Protein AF-A0A354QA77-F1 (afdb_monomer_lite)

Secondary structure (DSSP, 8-state):
---THHHHHHHHHHHHHHHS-EE-HHHHHHHHHHTT--------TTS-SS-EEHHHHHHHHHHHHTT-HHHHHHHH-HHHHHHTT--PPPS---

pLDDT: mean 72.32, std 9.81, range [29.61, 85.06]

Radius of gyration: 14.97 Å; chains: 1; bounding box: 24×45×35 Å

Sequence (94 aa):
MSSIIDALEERLLQFLLEQETKKTWEDWLQWLADLDCPLEFEKPLQIPNRPFSFQTWLNACDQQLNQHPDWQARLTTPVWLKRQQITVIPKVLK

Foldseek 3Di:
DPPPVVVVVVVVVVVLVVLFQWDALVVVVVLCVVVVNPDDQDDDPQGDRGTDGVVSVCVSCVVVCVVPVVVVCQSPDVVNCVVSSHRHDPPDPD

Structure (mmCIF, N/CA/C/O backbone):
data_AF-A0A354QA77-F1
#
_entry.id   AF-A0A354QA77-F1
#
loop_
_atom_site.group_PDB
_atom_site.id
_atom_site.type_symbol
_atom_site.label_atom_id
_atom_site.label_alt_id
_atom_site.label_comp_id
_atom_site.label_asym_id
_atom_site.label_entity_id
_atom_site.label_seq_id
_atom_site.pdbx_PDB_ins_code
_atom_site.Cartn_x
_atom_site.Cartn_y
_atom_site.Cartn_z
_atom_site.occupancy
_atom_site.B_iso_or_equiv
_atom_site.auth_seq_id
_atom_site.auth_comp_id
_atom_site.auth_asym_id
_atom_site.auth_atom_id
_atom_site.pdbx_PDB_model_num
ATOM 1 N N . MET A 1 1 ? 4.419 28.113 20.529 1.00 44.88 1 MET A N 1
ATOM 2 C CA . MET A 1 1 ? 3.691 28.337 19.264 1.00 44.88 1 MET A CA 1
ATOM 3 C C . MET A 1 1 ? 4.042 27.190 18.332 1.00 44.88 1 MET A C 1
ATOM 5 O O . MET A 1 1 ? 4.963 27.319 17.540 1.00 44.88 1 MET A O 1
ATOM 9 N N . SER A 1 2 ? 3.363 26.058 18.496 1.00 53.94 2 SER A N 1
ATOM 10 C CA . SER A 1 2 ? 3.346 24.968 17.511 1.00 53.94 2 SER A CA 1
ATOM 11 C C . SER A 1 2 ? 2.075 25.155 16.665 1.00 53.94 2 SER A C 1
ATOM 13 O O . SER A 1 2 ? 1.116 24.414 16.784 1.00 53.94 2 SER A O 1
ATOM 15 N N . SER A 1 3 ? 1.795 26.388 16.225 1.00 61.41 3 SER A N 1
ATOM 16 C CA . SER A 1 3 ? 2.065 26.891 14.870 1.00 61.41 3 SER A CA 1
ATOM 17 C C . SER A 1 3 ? 1.637 25.887 13.818 1.00 61.41 3 SER A C 1
ATOM 19 O O . SER A 1 3 ? 2.473 25.104 13.406 1.00 61.41 3 SER A O 1
ATOM 21 N N . ILE A 1 4 ? 0.355 25.954 13.429 1.00 67.81 4 ILE A N 1
ATOM 22 C CA . ILE A 1 4 ? -0.284 25.675 12.120 1.00 67.81 4 ILE A CA 1
ATOM 23 C C . ILE A 1 4 ? 0.235 24.478 11.302 1.00 67.81 4 ILE A C 1
ATOM 25 O O . ILE A 1 4 ? -0.577 23.703 10.821 1.00 67.81 4 ILE A O 1
ATOM 29 N N . ILE A 1 5 ? 1.545 24.337 11.136 1.00 68.50 5 ILE A N 1
ATOM 30 C CA . ILE A 1 5 ? 2.267 23.183 10.602 1.00 68.50 5 ILE A CA 1
ATOM 31 C C . ILE A 1 5 ? 1.809 21.884 11.276 1.00 68.50 5 ILE A C 1
ATOM 33 O O . ILE A 1 5 ? 1.410 20.988 10.552 1.00 68.50 5 ILE A O 1
ATOM 37 N N . ASP A 1 6 ? 1.744 21.813 12.611 1.00 70.25 6 ASP A N 1
ATOM 38 C CA . ASP A 1 6 ? 1.284 20.608 13.339 1.00 70.25 6 ASP A CA 1
ATOM 39 C C . ASP A 1 6 ? -0.156 20.222 12.935 1.00 70.25 6 ASP A C 1
ATOM 41 O O . ASP A 1 6 ? -0.432 19.111 12.491 1.00 70.25 6 ASP A O 1
ATOM 45 N N . ALA A 1 7 ? -1.064 21.205 12.939 1.00 75.50 7 ALA A N 1
ATOM 46 C CA . ALA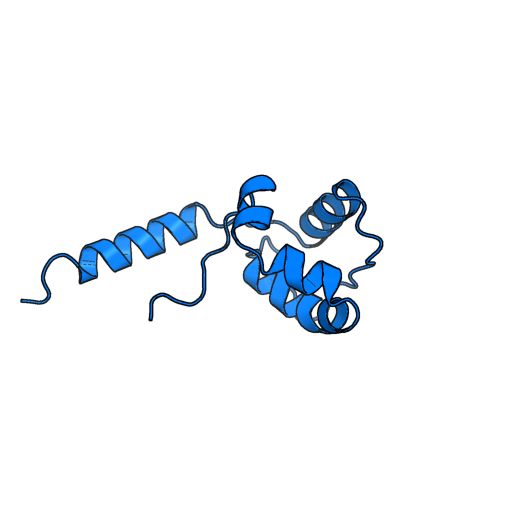 A 1 7 ? -2.461 21.010 12.549 1.00 75.50 7 ALA A CA 1
ATOM 47 C C . ALA A 1 7 ? -2.641 20.710 11.046 1.00 75.50 7 ALA A C 1
ATOM 49 O O . ALA A 1 7 ? -3.614 20.067 10.644 1.00 75.50 7 ALA A O 1
ATOM 50 N N . LEU A 1 8 ? -1.738 21.207 10.194 1.00 72.69 8 LEU A N 1
ATOM 51 C CA . LEU A 1 8 ? -1.698 20.887 8.769 1.00 72.69 8 LEU A CA 1
ATOM 52 C C . LEU A 1 8 ? -1.179 19.468 8.546 1.00 72.69 8 LEU A C 1
ATOM 54 O O . LEU A 1 8 ? -1.747 18.771 7.714 1.00 72.69 8 LEU A O 1
ATOM 58 N N . GLU A 1 9 ? -0.167 19.031 9.293 1.00 72.50 9 GLU A N 1
ATOM 59 C CA . GLU A 1 9 ? 0.352 17.662 9.268 1.00 72.50 9 GLU A CA 1
ATOM 60 C C . GLU A 1 9 ? -0.718 16.665 9.710 1.00 72.50 9 GLU A C 1
ATOM 62 O O . GLU A 1 9 ? -0.977 15.695 9.000 1.00 72.50 9 GLU A O 1
ATOM 67 N N . GLU A 1 10 ? -1.421 16.947 10.809 1.00 72.69 10 GLU A N 1
ATOM 68 C CA . GLU A 1 10 ? -2.543 16.129 11.275 1.00 72.69 10 GLU A CA 1
ATOM 69 C C . GLU A 1 10 ? -3.669 16.054 10.235 1.00 72.69 10 GLU A C 1
ATOM 71 O O . GLU A 1 10 ? -4.180 14.970 9.950 1.00 72.69 10 GLU A O 1
ATOM 76 N N . ARG A 1 11 ? -4.043 17.183 9.615 1.00 76.06 11 ARG A N 1
ATOM 77 C CA . ARG A 1 11 ? -5.055 17.200 8.542 1.00 76.06 11 ARG A CA 1
ATOM 78 C C . ARG A 1 11 ? -4.594 16.469 7.290 1.00 76.06 11 ARG A C 1
ATOM 80 O O . ARG A 1 11 ? -5.406 15.795 6.666 1.00 76.06 11 ARG A O 1
ATOM 87 N N . LEU A 1 12 ? -3.323 16.593 6.916 1.00 70.25 12 LEU A N 1
ATOM 88 C CA . LEU A 1 12 ? -2.749 15.886 5.777 1.00 70.25 12 LEU A CA 1
ATOM 89 C C . LEU A 1 12 ? -2.745 14.377 6.041 1.00 70.25 12 LEU A C 1
ATOM 91 O O . LEU A 1 12 ? -3.154 13.611 5.177 1.00 70.25 12 LEU A O 1
ATOM 95 N N . LEU A 1 13 ? -2.359 13.950 7.246 1.00 66.62 13 LEU A N 1
ATOM 96 C CA . LEU A 1 13 ? -2.412 12.556 7.683 1.00 66.62 13 LEU A CA 1
ATOM 97 C C . LEU A 1 13 ? -3.842 12.014 7.673 1.00 66.62 13 LEU A C 1
ATOM 99 O O . LEU A 1 13 ? -4.067 10.934 7.134 1.00 66.62 13 LEU A O 1
ATOM 103 N N . GLN A 1 14 ? -4.810 12.759 8.212 1.00 67.44 14 GLN A N 1
ATOM 104 C CA . GLN A 1 14 ? -6.226 12.376 8.172 1.00 67.44 14 GLN A CA 1
ATOM 105 C C . GLN A 1 14 ? -6.745 12.263 6.738 1.00 67.44 14 GLN A C 1
ATOM 107 O O . GLN A 1 14 ? -7.351 11.258 6.384 1.00 67.44 14 GLN A O 1
ATOM 112 N N . PHE A 1 15 ? -6.424 13.233 5.884 1.00 68.00 15 PHE A N 1
ATOM 113 C CA . PHE A 1 15 ? -6.810 13.220 4.477 1.00 68.00 15 PHE A CA 1
ATOM 114 C C . PHE A 1 15 ? -6.188 12.039 3.721 1.00 68.00 15 PHE A C 1
ATOM 116 O O . PHE A 1 15 ? -6.858 11.374 2.935 1.00 68.00 15 PHE A O 1
ATOM 123 N N . LEU A 1 16 ? -4.920 11.728 3.991 1.00 66.19 16 LEU A N 1
ATOM 124 C CA . LEU A 1 16 ? -4.245 10.557 3.438 1.00 66.19 16 LEU A CA 1
ATOM 125 C C . LEU A 1 16 ? -4.859 9.247 3.970 1.00 66.19 16 LEU A C 1
ATOM 127 O O . LEU A 1 16 ? -4.975 8.297 3.204 1.00 66.19 16 LEU A O 1
ATOM 131 N N . LEU A 1 17 ? -5.296 9.194 5.236 1.00 65.00 17 LEU A N 1
ATOM 132 C CA . LEU A 1 17 ? -6.000 8.058 5.869 1.00 65.00 17 LEU A CA 1
ATOM 133 C C . LEU A 1 17 ? -7.415 7.842 5.337 1.00 65.00 17 LEU A C 1
ATOM 135 O O . LEU A 1 17 ? -7.870 6.696 5.264 1.00 65.00 17 LEU A O 1
ATOM 139 N N . GLU A 1 18 ? -8.101 8.921 4.976 1.00 67.88 18 GLU A N 1
ATOM 140 C CA . GLU A 1 18 ? -9.407 8.885 4.320 1.00 67.88 18 GLU A CA 1
ATOM 141 C C . GLU A 1 18 ? -9.293 8.444 2.863 1.00 67.88 18 GLU A C 1
ATOM 143 O O . GLU A 1 18 ? -10.135 7.684 2.388 1.00 67.88 18 GLU A O 1
ATOM 148 N N . GLN A 1 19 ? -8.245 8.879 2.161 1.00 65.38 19 GLN A N 1
ATOM 149 C CA . GLN A 1 19 ? -8.007 8.476 0.777 1.00 65.38 19 GLN A CA 1
ATOM 150 C C . GLN A 1 19 ? -7.306 7.128 0.640 1.00 65.38 19 GLN A C 1
ATOM 152 O O . GLN A 1 19 ? -7.257 6.597 -0.469 1.00 65.38 19 GLN A O 1
ATOM 157 N N . GLU A 1 20 ? -6.763 6.579 1.728 1.00 71.94 20 GLU A N 1
ATOM 158 C CA . GLU A 1 20 ? -6.050 5.310 1.718 1.00 71.94 20 GLU A CA 1
ATOM 159 C C . GLU A 1 20 ? -6.928 4.211 1.124 1.00 71.94 20 GLU A C 1
ATOM 161 O O . GLU A 1 20 ? -8.012 3.896 1.626 1.00 71.94 20 GLU A O 1
ATOM 166 N N . THR A 1 21 ? -6.436 3.593 0.052 1.00 76.31 21 THR A N 1
ATOM 167 C CA . THR A 1 21 ? -7.154 2.504 -0.594 1.00 76.31 21 THR A CA 1
ATOM 168 C C . THR A 1 21 ? -7.199 1.314 0.362 1.00 76.31 21 THR A C 1
ATOM 170 O O . THR A 1 21 ? -6.172 0.705 0.675 1.00 76.31 21 THR A O 1
ATOM 173 N N . LYS A 1 22 ? -8.405 0.993 0.838 1.00 80.81 22 LYS A N 1
ATOM 174 C CA . LYS A 1 22 ? -8.675 -0.165 1.692 1.00 80.81 22 LYS A CA 1
ATOM 175 C C . LYS A 1 22 ? -9.437 -1.191 0.884 1.00 80.81 22 LYS A C 1
ATOM 177 O O . LYS A 1 22 ? -10.578 -0.966 0.493 1.00 80.81 22 LYS A O 1
ATOM 182 N N . LYS A 1 23 ? -8.786 -2.316 0.641 1.00 82.19 23 LYS A N 1
ATOM 183 C CA . LYS A 1 23 ? -9.300 -3.411 -0.177 1.00 82.19 23 LYS A CA 1
ATOM 184 C C . LYS A 1 23 ? -9.108 -4.718 0.576 1.00 82.19 23 LYS A C 1
ATOM 186 O O 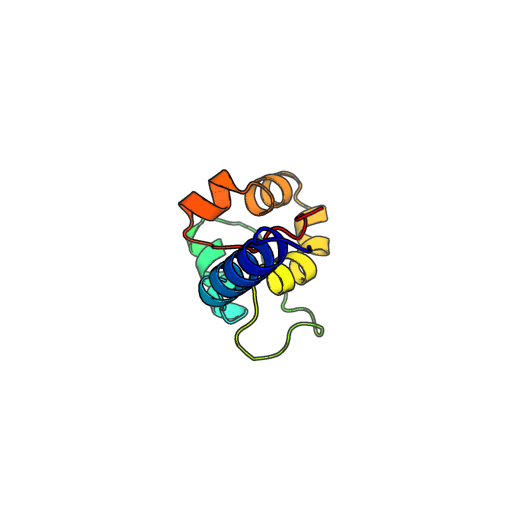. LYS A 1 23 ? -8.303 -4.804 1.509 1.00 82.19 23 LYS A O 1
ATOM 191 N N . THR A 1 24 ? -9.912 -5.717 0.237 1.00 84.88 24 THR A N 1
ATOM 192 C CA . THR A 1 24 ? -9.686 -7.080 0.721 1.00 84.88 24 THR A CA 1
ATOM 193 C C . THR A 1 24 ? -8.487 -7.680 -0.009 1.00 84.88 24 THR A C 1
ATOM 195 O O . THR A 1 24 ? -8.054 -7.178 -1.044 1.00 84.88 24 THR A O 1
ATOM 198 N N . TRP A 1 25 ? -7.936 -8.766 0.531 1.00 82.56 25 TRP A N 1
ATOM 199 C CA . TRP A 1 25 ? -6.812 -9.465 -0.098 1.00 82.56 25 TRP A CA 1
ATOM 200 C C . TRP A 1 25 ? -7.127 -9.912 -1.526 1.00 82.56 25 TRP A C 1
ATOM 202 O O . TRP A 1 25 ? -6.306 -9.747 -2.419 1.00 82.56 25 TRP A O 1
ATOM 212 N N . GLU A 1 26 ? -8.336 -10.422 -1.741 1.00 83.12 26 GLU A N 1
ATOM 213 C CA . GLU A 1 26 ? -8.808 -10.852 -3.057 1.00 83.12 26 GLU A CA 1
ATOM 214 C C . GLU A 1 26 ? -8.914 -9.683 -4.038 1.00 83.12 26 GLU A C 1
ATOM 216 O O . GLU A 1 26 ? -8.532 -9.827 -5.192 1.00 83.12 26 GLU A O 1
ATOM 221 N N . ASP A 1 27 ? -9.362 -8.512 -3.584 1.00 85.06 27 ASP A N 1
ATOM 222 C CA . ASP A 1 27 ? -9.470 -7.321 -4.432 1.00 85.06 27 ASP A CA 1
ATOM 223 C C . ASP A 1 27 ? -8.082 -6.757 -4.789 1.00 85.06 27 ASP A C 1
ATOM 225 O O . ASP A 1 27 ? -7.853 -6.314 -5.914 1.00 85.06 27 ASP A O 1
ATOM 229 N N . TRP A 1 28 ? -7.113 -6.865 -3.871 1.00 82.00 28 TRP A N 1
ATOM 230 C CA . TRP A 1 28 ? -5.707 -6.578 -4.169 1.00 82.00 28 TRP A CA 1
ATOM 231 C C . TRP A 1 28 ? -5.103 -7.560 -5.176 1.00 82.00 28 TRP A C 1
ATOM 233 O O . TRP A 1 28 ? -4.419 -7.134 -6.105 1.00 82.00 28 TRP A O 1
ATOM 243 N N . LEU A 1 29 ? -5.377 -8.858 -5.021 1.00 80.06 29 LEU A N 1
ATOM 244 C CA . LEU A 1 29 ? -4.963 -9.892 -5.969 1.00 80.06 29 LEU A CA 1
ATOM 245 C C . LEU A 1 29 ? -5.576 -9.674 -7.353 1.00 80.06 29 LEU A C 1
ATOM 247 O O . LEU A 1 29 ? -4.869 -9.761 -8.349 1.00 80.06 29 LEU A O 1
ATOM 251 N N . GLN A 1 30 ? -6.872 -9.369 -7.422 1.00 81.88 30 GLN A N 1
ATOM 252 C CA . GLN A 1 30 ? -7.562 -9.062 -8.674 1.00 81.88 30 GLN A CA 1
ATOM 253 C C . GLN A 1 30 ? -6.972 -7.826 -9.346 1.00 81.88 30 GLN A C 1
ATOM 255 O O . GLN A 1 30 ? -6.723 -7.847 -10.544 1.00 81.88 30 GLN A O 1
ATOM 260 N N . TRP A 1 31 ? -6.685 -6.774 -8.577 1.00 82.94 31 TRP A N 1
ATOM 261 C CA . TRP A 1 31 ? -6.026 -5.583 -9.104 1.00 82.94 31 TRP A CA 1
ATOM 262 C C . TRP A 1 31 ? -4.633 -5.890 -9.679 1.00 82.94 31 TRP A C 1
ATOM 264 O O . TRP A 1 31 ? -4.271 -5.366 -10.726 1.00 82.94 31 TRP A O 1
ATOM 274 N N . LEU A 1 32 ? -3.858 -6.771 -9.049 1.00 78.19 32 LEU A N 1
ATOM 275 C CA . LEU A 1 32 ? -2.577 -7.219 -9.604 1.00 78.19 32 LEU A CA 1
ATOM 276 C C . LEU A 1 32 ? -2.731 -8.109 -10.830 1.00 78.19 32 LEU A C 1
ATOM 278 O O . LEU A 1 32 ? -1.936 -7.998 -11.758 1.00 78.19 32 LEU A O 1
ATOM 282 N N . ALA A 1 33 ? -3.728 -8.989 -10.830 1.00 80.06 33 ALA A N 1
ATOM 283 C CA . ALA A 1 33 ? -4.032 -9.832 -11.975 1.00 80.06 33 ALA A CA 1
ATOM 284 C C . ALA A 1 33 ? -4.422 -8.978 -13.194 1.00 80.06 33 ALA A C 1
ATOM 286 O O . ALA A 1 33 ? -3.955 -9.247 -14.295 1.00 80.06 33 ALA A O 1
ATOM 287 N N . ASP A 1 34 ? -5.189 -7.901 -12.987 1.00 82.38 34 ASP A N 1
ATOM 288 C CA . ASP A 1 34 ? -5.515 -6.903 -14.020 1.00 82.38 34 ASP A CA 1
ATOM 289 C C . ASP A 1 34 ? -4.263 -6.182 -14.551 1.00 82.38 34 ASP A C 1
ATOM 291 O O . ASP A 1 34 ? -4.185 -5.802 -15.717 1.00 82.38 34 ASP A O 1
ATOM 295 N N . LEU A 1 35 ? -3.231 -6.065 -13.713 1.00 75.31 35 LEU A N 1
ATOM 296 C CA . LEU A 1 35 ? -1.934 -5.495 -14.073 1.00 75.31 35 LEU A CA 1
ATOM 297 C C . LEU A 1 35 ? -0.984 -6.459 -14.780 1.00 75.31 35 LEU A C 1
ATOM 299 O O . LEU A 1 35 ? 0.183 -6.105 -14.983 1.00 75.31 35 LEU A O 1
ATOM 303 N N . ASP A 1 36 ? -1.468 -7.647 -15.141 1.00 76.00 36 ASP A N 1
ATOM 304 C CA . ASP A 1 36 ? -0.666 -8.718 -15.729 1.00 76.00 36 ASP A CA 1
ATOM 305 C C . ASP A 1 36 ? 0.503 -9.109 -14.807 1.00 76.00 36 ASP A C 1
ATOM 307 O O . ASP A 1 36 ? 1.623 -9.387 -15.233 1.00 76.00 36 ASP A O 1
ATOM 311 N N . CYS A 1 37 ? 0.271 -9.059 -13.493 1.00 69.31 37 CYS A N 1
ATOM 312 C CA . CYS A 1 37 ? 1.258 -9.482 -12.518 1.00 69.31 37 CYS A CA 1
ATOM 313 C C . CYS A 1 37 ? 1.297 -11.014 -12.461 1.00 69.31 37 CYS A C 1
ATOM 315 O O . CYS A 1 37 ? 0.326 -11.615 -12.004 1.00 69.31 37 CYS A O 1
ATOM 317 N N . PRO A 1 38 ? 2.410 -11.673 -12.841 1.00 67.56 38 PRO A N 1
ATOM 318 C CA . PRO A 1 38 ? 2.537 -13.128 -12.758 1.00 67.56 38 PRO A CA 1
ATOM 319 C C . PRO A 1 38 ? 2.766 -13.619 -11.315 1.00 67.56 38 PRO A C 1
ATOM 321 O O . PRO A 1 38 ? 3.169 -14.760 -11.112 1.00 67.56 38 PRO A O 1
ATOM 324 N N . LEU A 1 39 ? 2.588 -12.750 -10.313 1.00 68.94 39 LEU A N 1
ATOM 325 C CA . LEU A 1 39 ? 2.828 -13.066 -8.911 1.00 68.94 39 LEU A CA 1
ATOM 326 C C . LEU A 1 39 ? 1.568 -13.624 -8.266 1.00 68.94 39 LEU A C 1
ATOM 328 O O . LEU A 1 39 ? 0.573 -12.923 -8.081 1.00 68.94 39 LEU A O 1
ATOM 332 N N . GLU A 1 40 ? 1.656 -14.879 -7.849 1.00 68.56 40 GLU A N 1
ATOM 333 C CA . GLU A 1 40 ? 0.665 -15.499 -6.985 1.00 68.56 40 GLU A CA 1
ATOM 334 C C . GLU A 1 40 ? 0.959 -15.094 -5.539 1.00 68.56 40 GLU A C 1
ATOM 336 O O . GLU A 1 40 ? 1.842 -15.645 -4.873 1.00 68.56 40 GLU A O 1
ATOM 341 N N . PHE A 1 41 ? 0.240 -14.081 -5.048 1.00 72.69 41 PHE A N 1
ATOM 342 C CA . PHE A 1 41 ? 0.366 -13.709 -3.646 1.00 72.69 41 PHE A CA 1
ATOM 343 C C . PHE A 1 41 ? -0.448 -14.660 -2.774 1.00 72.69 41 PHE A C 1
ATOM 345 O O . PHE A 1 41 ? -1.684 -14.659 -2.797 1.00 72.69 41 PHE A O 1
ATOM 352 N N . GLU A 1 42 ? 0.239 -15.458 -1.963 1.00 72.44 42 GLU A N 1
ATOM 353 C CA . GLU A 1 42 ? -0.419 -16.306 -0.981 1.00 72.44 42 GLU A CA 1
ATOM 354 C C . GLU A 1 42 ? -0.835 -15.443 0.197 1.00 72.44 42 GLU A C 1
ATOM 356 O O . GLU A 1 42 ? -0.020 -14.701 0.739 1.00 72.44 42 GLU A O 1
ATOM 361 N N . LYS A 1 43 ? -2.104 -15.539 0.608 1.00 75.44 43 LYS A N 1
ATOM 362 C CA . LYS A 1 43 ? -2.626 -14.799 1.760 1.00 75.44 43 LYS A CA 1
ATOM 363 C C . LYS A 1 43 ? -1.850 -15.211 3.011 1.00 75.44 43 LYS A C 1
ATOM 365 O O . LYS A 1 43 ? -2.101 -16.301 3.533 1.00 75.44 43 LYS A O 1
ATOM 370 N N . PRO A 1 44 ? -0.958 -14.362 3.552 1.00 72.38 44 PRO A N 1
ATOM 371 C CA . PRO A 1 44 ? -0.254 -14.734 4.756 1.00 72.38 44 PRO A CA 1
ATOM 372 C C . PRO A 1 44 ? -1.241 -14.710 5.920 1.00 72.38 44 PRO A C 1
ATOM 374 O O . PRO A 1 44 ? -2.136 -13.864 5.984 1.00 72.38 44 PRO A O 1
ATOM 377 N N . LEU A 1 45 ? -1.043 -15.605 6.890 1.00 69.31 45 LEU A N 1
ATOM 378 C CA . LEU A 1 45 ? -1.866 -15.714 8.108 1.00 69.31 45 LEU A CA 1
ATOM 379 C C . LEU A 1 45 ? -1.968 -14.393 8.897 1.00 69.31 45 LEU A C 1
ATOM 381 O O . LEU A 1 45 ? -2.869 -14.212 9.710 1.00 69.31 45 LEU A O 1
ATOM 385 N N . GLN A 1 46 ? -1.041 -13.471 8.639 1.00 69.31 46 GLN A N 1
ATOM 386 C CA . GLN A 1 46 ? -0.944 -12.150 9.253 1.00 69.31 46 GLN A CA 1
ATOM 387 C C . GLN A 1 46 ? -1.974 -11.146 8.704 1.00 69.31 46 GLN A C 1
ATOM 389 O O . GLN A 1 46 ? -2.189 -10.098 9.314 1.00 69.31 46 GLN A O 1
ATOM 394 N N . ILE A 1 47 ? -2.610 -11.436 7.561 1.00 77.56 47 ILE A N 1
ATOM 395 C CA . ILE A 1 47 ? -3.586 -10.537 6.945 1.00 77.56 47 ILE A CA 1
ATOM 396 C C . ILE A 1 47 ? -4.974 -10.749 7.553 1.00 77.56 47 ILE A C 1
ATOM 398 O O . ILE A 1 47 ? -5.539 -11.844 7.458 1.00 77.56 47 ILE A O 1
ATOM 402 N N . PRO A 1 48 ? -5.583 -9.698 8.131 1.00 71.94 48 PRO A N 1
ATOM 403 C CA . PRO A 1 48 ? -6.926 -9.803 8.667 1.00 71.94 48 PRO A CA 1
ATOM 404 C C . PRO A 1 48 ? -7.939 -9.968 7.525 1.00 71.94 48 PRO A C 1
ATOM 406 O O . PRO A 1 48 ? -7.796 -9.386 6.452 1.00 71.94 48 PRO A O 1
ATOM 409 N N . ASN A 1 49 ? -9.010 -10.729 7.763 1.00 73.44 49 ASN A N 1
ATOM 410 C CA . ASN A 1 49 ? -10.056 -10.996 6.766 1.00 73.44 49 ASN A CA 1
ATOM 411 C C . ASN A 1 49 ? -11.031 -9.814 6.561 1.00 73.44 49 ASN A C 1
ATOM 413 O O . ASN A 1 49 ? -12.225 -10.005 6.355 1.00 73.44 49 ASN A O 1
ATOM 417 N N . ARG A 1 50 ? -10.535 -8.585 6.699 1.00 78.06 50 ARG A N 1
ATOM 418 C CA . ARG A 1 50 ? -11.286 -7.326 6.601 1.00 78.06 50 ARG A CA 1
ATOM 419 C C . ARG A 1 50 ? -10.578 -6.399 5.614 1.00 78.06 50 ARG A C 1
ATOM 421 O O . ARG A 1 50 ? -9.414 -6.650 5.337 1.00 78.06 50 ARG A O 1
ATOM 428 N N . PRO A 1 51 ? -11.204 -5.327 5.111 1.00 78.38 51 PRO A N 1
ATOM 429 C CA . PRO A 1 51 ? -10.508 -4.348 4.281 1.00 78.38 51 PRO A CA 1
ATOM 430 C C . PRO A 1 51 ? -9.292 -3.780 5.023 1.00 78.38 51 PRO A C 1
ATOM 432 O O . PRO A 1 51 ? -9.419 -3.312 6.159 1.00 78.38 51 PRO A O 1
ATOM 435 N N . PHE A 1 52 ? -8.117 -3.842 4.402 1.00 80.88 52 PHE A N 1
ATOM 436 C CA . PHE A 1 52 ? -6.869 -3.320 4.959 1.00 80.88 52 PHE A CA 1
ATOM 437 C C . PHE A 1 52 ? -6.167 -2.420 3.950 1.00 80.88 52 PHE A C 1
ATOM 439 O O . PHE A 1 52 ? -6.463 -2.428 2.753 1.00 80.88 52 PHE A O 1
ATOM 446 N N . SER A 1 53 ? -5.250 -1.612 4.469 1.00 80.62 53 SER A N 1
ATOM 447 C CA . SER A 1 53 ? -4.507 -0.649 3.678 1.00 80.62 53 SER A CA 1
ATOM 448 C C . SER A 1 53 ? -3.544 -1.319 2.713 1.00 80.62 53 SER A C 1
ATOM 450 O O . SER A 1 53 ? -3.003 -2.394 2.990 1.00 80.62 53 SER A O 1
ATOM 452 N N . PHE A 1 54 ? -3.238 -0.631 1.616 1.00 77.56 54 PHE A N 1
ATOM 453 C CA . PHE A 1 54 ? -2.185 -1.075 0.709 1.00 77.56 54 PHE A CA 1
ATOM 454 C C . PHE A 1 54 ? -0.844 -1.293 1.422 1.00 77.56 54 PHE A C 1
ATOM 456 O O . PHE A 1 54 ? -0.095 -2.173 1.038 1.00 77.56 54 PHE A O 1
ATOM 463 N N . GLN A 1 55 ? -0.526 -0.553 2.489 1.00 75.38 55 GLN A N 1
ATOM 464 C CA . GLN A 1 55 ? 0.711 -0.785 3.246 1.00 75.38 55 GLN A CA 1
ATOM 465 C C . GLN A 1 55 ? 0.725 -2.140 3.954 1.00 75.38 55 GLN A C 1
ATOM 467 O O . GLN A 1 55 ? 1.750 -2.815 3.969 1.00 75.38 55 GLN A O 1
ATOM 472 N N . THR A 1 56 ? -0.396 -2.538 4.560 1.00 80.62 56 THR A N 1
ATOM 473 C CA . THR A 1 56 ? -0.526 -3.862 5.175 1.00 80.62 56 THR A CA 1
ATOM 474 C C . THR A 1 56 ? -0.433 -4.952 4.113 1.00 80.62 56 THR A C 1
ATOM 476 O O . THR A 1 56 ? 0.239 -5.955 4.340 1.00 80.62 56 THR A O 1
ATOM 479 N N . TRP A 1 57 ? -1.037 -4.718 2.945 1.00 81.44 57 TRP A N 1
ATOM 480 C CA . TRP A 1 57 ? -0.900 -5.585 1.781 1.00 81.44 57 TRP A CA 1
ATOM 481 C C . TRP A 1 57 ? 0.560 -5.706 1.323 1.00 81.44 57 TRP A C 1
ATOM 483 O O . TRP A 1 57 ? 1.097 -6.804 1.247 1.00 81.44 57 TRP A O 1
ATOM 493 N N . LEU A 1 58 ? 1.228 -4.573 1.109 1.00 77.69 58 LEU A N 1
ATOM 494 C CA . LEU A 1 58 ? 2.604 -4.487 0.640 1.00 77.69 58 LEU A CA 1
ATOM 495 C C . LEU A 1 58 ? 3.565 -5.163 1.617 1.00 77.69 58 LEU A C 1
ATOM 497 O O . LEU A 1 58 ? 4.423 -5.903 1.175 1.00 77.69 58 LEU A O 1
ATOM 501 N N . ASN A 1 59 ? 3.389 -4.973 2.929 1.00 79.94 59 ASN A N 1
ATOM 502 C CA . ASN A 1 59 ? 4.189 -5.651 3.956 1.00 79.94 59 ASN A CA 1
ATOM 503 C C . ASN A 1 59 ? 3.987 -7.172 3.955 1.00 79.94 59 ASN A C 1
ATOM 505 O O . ASN A 1 59 ? 4.929 -7.920 4.193 1.00 79.94 59 ASN A O 1
ATOM 509 N N . ALA A 1 60 ? 2.757 -7.635 3.736 1.00 79.69 60 ALA A N 1
ATOM 510 C CA . ALA A 1 60 ? 2.459 -9.059 3.627 1.00 79.69 60 ALA A CA 1
ATOM 511 C C . ALA A 1 60 ? 3.081 -9.671 2.370 1.00 79.69 60 ALA A C 1
ATOM 513 O O . ALA A 1 60 ? 3.640 -10.764 2.420 1.00 79.69 60 ALA A O 1
ATOM 514 N N . CYS A 1 61 ? 3.018 -8.931 1.269 1.00 76.00 61 CYS A N 1
ATOM 515 C CA . CYS A 1 61 ? 3.618 -9.298 0.001 1.00 76.00 61 CYS A CA 1
ATOM 516 C C . CYS A 1 61 ? 5.121 -9.040 -0.039 1.00 76.00 61 CYS A C 1
ATOM 518 O O . CYS A 1 61 ? 5.763 -9.534 -0.952 1.00 76.00 61 CYS A O 1
ATOM 520 N N . ASP A 1 62 ? 5.697 -8.311 0.920 1.00 79.12 62 ASP A N 1
ATOM 521 C CA . ASP A 1 62 ? 7.093 -7.869 0.895 1.00 79.12 62 ASP A CA 1
ATOM 522 C C . ASP A 1 62 ? 8.041 -9.052 0.724 1.00 79.12 62 ASP A C 1
ATOM 524 O O . ASP A 1 62 ? 8.907 -9.006 -0.135 1.00 79.12 62 ASP A O 1
ATOM 528 N N . GLN A 1 63 ? 7.808 -10.168 1.426 1.00 76.19 63 GLN A N 1
ATOM 529 C CA . GLN A 1 63 ? 8.636 -11.368 1.276 1.00 76.19 63 GLN A CA 1
ATOM 530 C C . GLN A 1 63 ? 8.571 -11.988 -0.127 1.00 76.19 63 GLN A C 1
ATOM 532 O O . GLN A 1 63 ? 9.597 -12.437 -0.635 1.00 76.19 63 GLN A O 1
ATOM 537 N N . GLN A 1 64 ? 7.393 -12.007 -0.757 1.00 75.44 64 GLN A N 1
ATOM 538 C CA . GLN A 1 64 ? 7.217 -12.525 -2.119 1.00 75.44 64 GLN A CA 1
ATOM 539 C C . GLN A 1 64 ? 7.729 -11.521 -3.164 1.00 75.44 64 GLN A C 1
ATOM 541 O O . GLN A 1 64 ? 8.390 -11.900 -4.124 1.00 75.44 64 GLN A O 1
ATOM 546 N N . LEU A 1 65 ? 7.514 -10.224 -2.938 1.00 75.06 65 LEU A N 1
ATOM 547 C CA . LEU A 1 65 ? 8.051 -9.130 -3.745 1.00 75.06 65 LEU A CA 1
ATOM 548 C C . LEU A 1 65 ? 9.570 -9.061 -3.680 1.00 75.06 65 LEU A C 1
ATOM 550 O O . LEU A 1 65 ? 10.195 -8.712 -4.673 1.00 75.06 65 LEU A O 1
ATOM 554 N N . ASN A 1 66 ? 10.180 -9.438 -2.559 1.00 73.50 66 ASN A N 1
ATOM 555 C CA . ASN A 1 66 ? 11.631 -9.495 -2.426 1.00 73.50 66 ASN A CA 1
ATOM 556 C C . ASN A 1 66 ? 12.251 -10.555 -3.355 1.00 73.50 66 ASN A C 1
ATOM 558 O O . ASN A 1 66 ? 13.417 -10.449 -3.722 1.00 73.50 66 ASN A O 1
ATOM 562 N N . GLN A 1 67 ? 11.474 -11.563 -3.774 1.00 75.44 67 GLN A N 1
ATOM 563 C CA . GLN A 1 67 ? 11.889 -12.515 -4.811 1.00 75.44 67 GLN A CA 1
ATOM 564 C C . GLN A 1 67 ? 11.767 -11.923 -6.229 1.00 75.44 67 GLN A C 1
ATOM 566 O O . GLN A 1 67 ? 12.358 -12.451 -7.168 1.00 75.44 67 GLN A O 1
ATOM 571 N N . HIS A 1 68 ? 11.043 -10.807 -6.384 1.00 76.50 68 HIS A N 1
ATOM 572 C CA . HIS A 1 68 ? 10.743 -10.144 -7.654 1.00 76.50 68 HIS A CA 1
ATOM 573 C C . HIS A 1 68 ? 11.013 -8.628 -7.583 1.00 76.50 68 HIS A C 1
ATOM 575 O O . HIS A 1 68 ? 10.076 -7.821 -7.494 1.00 76.50 68 HIS A O 1
ATOM 581 N N . PRO A 1 69 ? 12.291 -8.216 -7.672 1.00 75.38 69 PRO A N 1
ATOM 582 C CA . PRO A 1 69 ? 12.705 -6.824 -7.492 1.00 75.38 69 PRO A CA 1
ATOM 583 C C . PRO A 1 69 ? 12.039 -5.853 -8.482 1.00 75.38 69 PRO A C 1
ATOM 585 O O . PRO A 1 69 ? 11.773 -4.707 -8.124 1.00 75.38 69 PRO A O 1
ATOM 588 N N . ASP A 1 70 ? 11.689 -6.296 -9.695 1.00 80.00 70 ASP A N 1
ATOM 589 C CA . ASP A 1 70 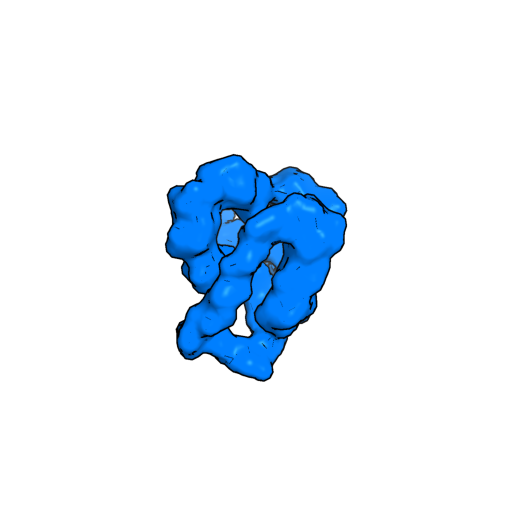? 10.935 -5.494 -10.668 1.00 80.00 70 ASP A CA 1
ATOM 590 C C . ASP A 1 70 ? 9.562 -5.052 -10.143 1.00 80.00 70 ASP A C 1
ATOM 592 O O . ASP A 1 70 ? 9.160 -3.897 -10.313 1.00 80.00 70 ASP A O 1
ATOM 596 N N . TRP A 1 71 ? 8.836 -5.958 -9.484 1.00 79.31 71 TRP A N 1
ATOM 597 C CA . TRP A 1 71 ? 7.524 -5.664 -8.910 1.00 79.31 71 TRP A CA 1
ATOM 598 C C . TRP A 1 71 ? 7.638 -4.902 -7.602 1.00 79.31 71 TRP A C 1
ATOM 600 O O . TRP A 1 71 ? 6.866 -3.969 -7.388 1.00 79.31 71 TRP A O 1
ATOM 610 N N . GLN A 1 72 ? 8.636 -5.219 -6.775 1.00 78.69 72 GLN A N 1
ATOM 611 C CA . GLN A 1 72 ? 8.953 -4.431 -5.587 1.00 78.69 72 GLN A CA 1
ATOM 612 C C . GLN A 1 72 ? 9.221 -2.970 -5.964 1.00 78.69 72 GLN A C 1
ATOM 614 O O . GLN A 1 72 ? 8.625 -2.070 -5.374 1.00 78.69 72 GLN A O 1
ATOM 619 N N . ALA A 1 73 ? 10.035 -2.714 -6.992 1.00 79.25 73 ALA A N 1
ATOM 620 C CA . ALA A 1 73 ? 10.324 -1.366 -7.472 1.00 79.25 73 ALA A CA 1
ATOM 621 C C . ALA A 1 73 ? 9.060 -0.663 -7.990 1.00 79.25 73 ALA A C 1
ATOM 623 O O . ALA A 1 73 ? 8.818 0.495 -7.658 1.00 79.25 73 ALA A O 1
ATOM 624 N N . ARG A 1 74 ? 8.200 -1.354 -8.750 1.00 79.44 74 ARG A N 1
ATOM 625 C CA . ARG A 1 74 ? 6.930 -0.793 -9.250 1.00 79.44 74 ARG A CA 1
ATOM 626 C C . ARG A 1 74 ? 5.960 -0.449 -8.118 1.00 79.44 74 ARG A C 1
A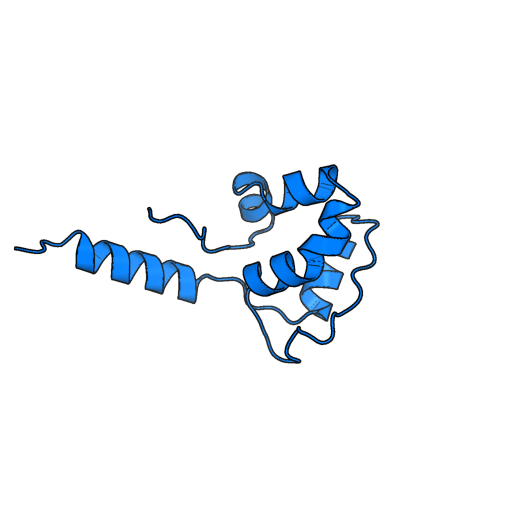TOM 628 O O . ARG A 1 74 ? 5.458 0.672 -8.074 1.00 79.44 74 ARG A O 1
ATOM 635 N N . LEU A 1 75 ? 5.749 -1.372 -7.180 1.00 75.00 75 LEU A N 1
ATOM 636 C CA . LEU A 1 75 ? 4.809 -1.229 -6.061 1.00 75.00 75 LEU A CA 1
ATOM 637 C C . LEU A 1 75 ? 5.304 -0.278 -4.968 1.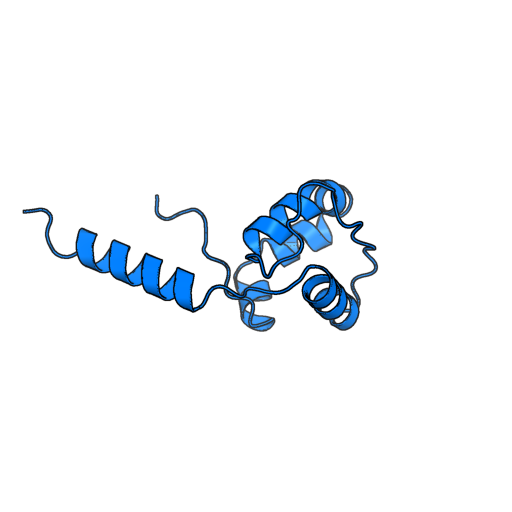00 75.00 75 LEU A C 1
ATOM 639 O O . LEU A 1 75 ? 4.497 0.235 -4.202 1.00 75.00 75 LEU A O 1
ATOM 643 N N . THR A 1 76 ? 6.607 -0.006 -4.906 1.00 70.81 76 THR A N 1
ATOM 644 C CA . THR A 1 76 ? 7.181 1.042 -4.045 1.00 70.81 76 THR A CA 1
ATOM 645 C C . THR A 1 76 ? 7.306 2.392 -4.754 1.00 70.81 76 THR A C 1
ATOM 647 O O . THR A 1 76 ? 7.527 3.405 -4.092 1.00 70.81 76 THR A O 1
ATOM 650 N N . THR A 1 77 ? 7.112 2.451 -6.079 1.00 78.69 77 THR A N 1
ATOM 651 C CA . THR A 1 77 ? 7.175 3.699 -6.849 1.00 78.69 77 THR A CA 1
ATOM 652 C C . THR A 1 77 ? 5.865 4.490 -6.709 1.00 78.69 77 THR A C 1
ATOM 654 O O . THR A 1 77 ? 4.838 4.093 -7.271 1.00 78.69 77 THR A O 1
ATOM 657 N N . PRO A 1 78 ? 5.875 5.679 -6.074 1.00 67.69 78 PRO A N 1
ATOM 658 C CA . PRO A 1 78 ? 4.659 6.462 -5.822 1.00 67.69 78 PRO A CA 1
ATOM 659 C C . PRO A 1 78 ? 3.943 6.894 -7.107 1.00 67.69 78 PRO A C 1
ATOM 661 O O . PRO A 1 78 ? 2.718 6.947 -7.167 1.00 67.69 78 PRO A O 1
ATOM 664 N N . VAL A 1 79 ? 4.708 7.191 -8.164 1.00 70.56 79 VAL A N 1
ATOM 665 C CA . VAL A 1 79 ? 4.174 7.580 -9.480 1.00 70.56 79 VAL A CA 1
ATOM 666 C C . VAL A 1 79 ? 3.391 6.437 -10.122 1.00 70.56 79 VAL A C 1
ATOM 668 O O . VAL A 1 79 ? 2.366 6.670 -10.762 1.00 70.56 79 VAL A O 1
ATOM 671 N N . TRP A 1 80 ? 3.866 5.206 -9.953 1.00 78.19 80 TRP A N 1
ATOM 672 C CA . TRP A 1 80 ? 3.222 4.025 -10.504 1.00 78.19 80 TRP A CA 1
ATOM 673 C C . TRP A 1 80 ? 1.947 3.701 -9.715 1.00 78.19 80 TRP A C 1
ATOM 675 O O . TRP A 1 80 ? 0.892 3.547 -10.320 1.00 78.19 80 TRP A O 1
ATOM 685 N N . L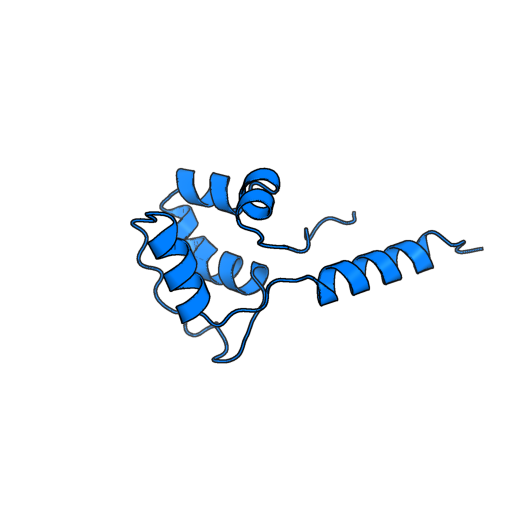EU A 1 81 ? 1.994 3.769 -8.381 1.00 74.00 81 LEU A N 1
ATOM 686 C CA . LEU A 1 81 ? 0.812 3.632 -7.518 1.00 74.00 81 LEU A CA 1
ATOM 687 C C . LEU A 1 81 ? -0.272 4.676 -7.821 1.00 74.00 81 LEU A C 1
ATOM 689 O O . LEU A 1 81 ? -1.446 4.336 -7.953 1.00 74.00 81 LEU A O 1
ATOM 693 N N . LYS A 1 82 ? 0.123 5.937 -8.038 1.00 71.31 82 LYS A N 1
ATOM 694 C CA . LYS A 1 82 ? -0.803 7.013 -8.412 1.00 71.31 82 LYS A CA 1
ATOM 695 C C . LYS A 1 82 ? -1.488 6.756 -9.756 1.00 71.31 82 LYS A C 1
ATOM 697 O O . LYS A 1 82 ? -2.671 7.048 -9.897 1.00 71.31 82 LYS A O 1
ATOM 702 N N . ARG A 1 83 ? -0.774 6.191 -10.740 1.00 78.00 83 ARG A N 1
ATOM 703 C CA . ARG A 1 83 ? -1.375 5.764 -12.021 1.00 78.00 83 ARG A CA 1
ATOM 704 C C . ARG A 1 83 ? -2.402 4.650 -11.835 1.00 78.00 83 ARG A C 1
ATOM 706 O O . ARG A 1 83 ? -3.358 4.586 -12.594 1.00 78.00 83 ARG A O 1
ATOM 713 N N . GLN A 1 84 ? -2.214 3.824 -10.814 1.00 70.12 84 GLN A N 1
ATOM 714 C CA . GLN A 1 84 ? -3.103 2.727 -10.450 1.00 70.12 84 GLN A CA 1
ATOM 715 C C . GLN A 1 84 ? -4.244 3.149 -9.517 1.00 70.12 84 GLN A C 1
ATOM 717 O O . GLN A 1 84 ? -4.989 2.301 -9.037 1.00 70.12 84 GLN A O 1
ATOM 722 N N . GLN A 1 85 ? -4.386 4.456 -9.255 1.00 68.00 85 GLN A N 1
ATOM 723 C CA . GLN A 1 85 ? -5.350 5.011 -8.299 1.00 68.00 85 GLN A CA 1
ATOM 724 C C . GLN A 1 85 ? -5.213 4.410 -6.891 1.00 68.00 85 GLN A C 1
ATOM 726 O O . GLN A 1 85 ? -6.153 4.444 -6.098 1.00 68.00 85 GLN A O 1
ATOM 731 N N . ILE A 1 86 ? -4.030 3.879 -6.567 1.00 72.25 86 ILE A N 1
ATOM 732 C CA . ILE A 1 86 ? -3.710 3.450 -5.217 1.00 72.25 86 ILE A CA 1
ATOM 733 C C . ILE A 1 86 ? -3.140 4.640 -4.480 1.00 72.25 86 ILE A C 1
ATOM 735 O O . ILE A 1 86 ? -2.013 5.082 -4.727 1.00 72.25 86 ILE A O 1
ATOM 739 N N . THR A 1 87 ? -3.909 5.107 -3.511 1.00 67.50 87 THR A N 1
ATOM 740 C CA . THR A 1 87 ? -3.416 6.065 -2.539 1.00 67.50 87 THR A CA 1
ATOM 741 C C . THR A 1 87 ? -2.803 5.286 -1.390 1.00 67.50 87 THR A C 1
ATOM 743 O O . THR A 1 87 ? -3.497 4.679 -0.572 1.00 67.50 87 THR A O 1
ATOM 746 N N . VAL A 1 88 ? -1.475 5.286 -1.354 1.00 65.69 88 VAL A N 1
ATOM 747 C CA . VAL A 1 88 ? -0.702 4.798 -0.214 1.00 65.69 88 VAL A CA 1
ATOM 748 C C . VAL A 1 88 ? -0.339 5.985 0.652 1.00 65.69 88 VAL A C 1
ATOM 750 O O . VAL A 1 88 ? 0.025 7.039 0.129 1.00 65.69 88 VAL A O 1
ATOM 753 N N . ILE A 1 89 ? -0.382 5.817 1.968 1.00 63.38 89 ILE A N 1
ATOM 754 C CA . ILE A 1 89 ? 0.247 6.801 2.843 1.00 63.38 89 ILE A CA 1
ATOM 755 C C . ILE A 1 89 ? 1.742 6.492 2.862 1.00 63.38 89 ILE A C 1
ATOM 757 O O . ILE A 1 89 ? 2.130 5.401 3.291 1.00 63.38 89 ILE A O 1
ATOM 761 N N . PRO A 1 90 ? 2.605 7.399 2.384 1.00 51.16 90 PRO A N 1
ATOM 762 C CA . PRO A 1 90 ? 4.032 7.229 2.576 1.00 51.16 90 PRO A CA 1
ATOM 763 C C . PRO A 1 90 ? 4.328 7.240 4.080 1.00 51.16 90 PRO A C 1
ATOM 765 O O . PRO A 1 90 ? 3.928 8.152 4.797 1.00 51.16 90 PRO A O 1
ATOM 768 N N . LYS A 1 91 ? 5.069 6.238 4.565 1.00 46.94 91 LYS A N 1
ATOM 769 C CA . LYS A 1 91 ? 5.535 6.174 5.964 1.00 46.94 91 LYS A CA 1
ATOM 770 C C . LYS A 1 91 ? 6.519 7.287 6.349 1.00 46.94 91 LYS A C 1
ATOM 772 O O . LYS A 1 91 ? 6.907 7.365 7.510 1.00 46.94 91 LYS A O 1
ATOM 777 N N . VAL A 1 92 ? 6.939 8.128 5.405 1.00 42.66 92 VAL A N 1
ATOM 778 C CA . VAL A 1 92 ? 7.885 9.220 5.645 1.00 42.66 92 VAL A CA 1
ATOM 779 C C . VAL A 1 92 ? 7.156 10.552 5.510 1.00 42.66 92 VAL A C 1
ATOM 781 O O . VAL A 1 92 ? 7.118 11.159 4.445 1.00 42.66 92 VAL A O 1
ATOM 784 N N . LEU A 1 93 ? 6.579 10.996 6.621 1.00 39.25 93 LEU A N 1
ATOM 785 C CA . LEU A 1 93 ? 6.674 12.396 7.020 1.00 39.25 93 LEU A CA 1
ATOM 786 C C . LEU A 1 93 ? 7.739 12.412 8.122 1.00 39.25 93 LEU A C 1
ATOM 788 O O . LEU A 1 93 ? 7.437 12.229 9.298 1.00 39.25 93 LEU A O 1
ATOM 792 N N . LYS A 1 94 ? 9.011 12.450 7.725 1.00 29.61 94 LYS A N 1
ATOM 793 C CA . LYS A 1 94 ? 10.131 12.711 8.628 1.00 29.61 94 LYS A CA 1
ATOM 794 C C . LYS A 1 94 ? 11.168 13.552 7.915 1.00 29.61 94 LYS A C 1
ATOM 796 O O . LYS A 1 94 ? 11.426 13.246 6.730 1.00 29.61 94 LYS A O 1
#